Protein AF-A0A354IYI2-F1 (afdb_monomer_lite)

Structure (mmCIF, N/CA/C/O backbone):
data_AF-A0A354IYI2-F1
#
_entry.id   AF-A0A354IYI2-F1
#
loop_
_atom_site.group_PDB
_atom_site.id
_atom_site.type_symbol
_atom_site.label_atom_id
_atom_site.label_alt_id
_atom_site.label_comp_id
_atom_site.label_asym_id
_atom_site.label_entity_id
_atom_site.label_seq_id
_atom_site.pdbx_PDB_ins_code
_atom_site.Cartn_x
_atom_site.Cartn_y
_atom_site.Cartn_z
_atom_site.occupancy
_atom_site.B_iso_or_equiv
_atom_site.auth_seq_id
_atom_site.auth_comp_id
_atom_site.auth_asym_id
_atom_site.auth_atom_id
_atom_site.pdbx_PDB_model_num
ATOM 1 N N . LEU A 1 1 ? 10.887 -0.103 -4.147 1.00 87.25 1 LEU A N 1
ATOM 2 C CA . LEU A 1 1 ? 9.478 0.186 -3.807 1.00 87.25 1 LEU A CA 1
ATOM 3 C C . LEU A 1 1 ? 8.934 -0.964 -2.983 1.00 87.25 1 LEU A C 1
ATOM 5 O O . LEU A 1 1 ? 9.102 -2.111 -3.378 1.00 87.25 1 LEU A O 1
ATOM 9 N N . SER A 1 2 ? 8.297 -0.676 -1.860 1.00 92.38 2 SER A N 1
ATOM 10 C CA . SER A 1 2 ? 7.628 -1.663 -1.020 1.00 92.38 2 SER A CA 1
ATOM 11 C C . SER A 1 2 ? 6.171 -1.290 -0.776 1.00 92.38 2 SER A C 1
ATOM 13 O O . SER A 1 2 ? 5.802 -0.116 -0.770 1.00 92.38 2 SER A O 1
ATOM 15 N N . VAL A 1 3 ? 5.341 -2.313 -0.591 1.00 94.25 3 VAL A N 1
ATOM 16 C CA . VAL A 1 3 ? 3.920 -2.194 -0.263 1.00 94.25 3 VAL A CA 1
ATOM 17 C C . VAL A 1 3 ? 3.735 -2.604 1.187 1.00 94.25 3 VAL A C 1
ATOM 19 O O . VAL A 1 3 ? 4.104 -3.715 1.571 1.00 94.25 3 VAL A O 1
ATOM 22 N N . HIS A 1 4 ? 3.118 -1.738 1.978 1.00 96.00 4 HIS A N 1
ATOM 23 C CA . HIS A 1 4 ? 2.808 -1.989 3.379 1.00 96.00 4 HIS A CA 1
ATOM 24 C C . HIS A 1 4 ? 1.299 -1.939 3.615 1.00 96.00 4 HIS A C 1
ATOM 26 O O . HIS A 1 4 ? 0.573 -1.184 2.969 1.00 96.00 4 HIS A O 1
ATOM 32 N N . ARG A 1 5 ? 0.816 -2.752 4.558 1.00 96.75 5 ARG A N 1
ATOM 33 C CA . ARG A 1 5 ? -0.589 -2.738 4.982 1.00 96.75 5 ARG A CA 1
ATOM 34 C C . ARG A 1 5 ? -0.812 -1.586 5.959 1.00 96.75 5 ARG A C 1
ATOM 36 O O . ARG A 1 5 ? -0.186 -1.593 7.021 1.00 96.75 5 ARG A O 1
ATOM 43 N N . LEU A 1 6 ? -1.746 -0.687 5.655 1.00 97.06 6 LEU A N 1
ATOM 44 C CA . LEU A 1 6 ? -2.211 0.319 6.613 1.00 97.06 6 LEU A CA 1
ATOM 45 C C . LEU A 1 6 ? -2.994 -0.348 7.750 1.00 97.06 6 LEU A C 1
ATOM 47 O O . LEU A 1 6 ? -3.780 -1.272 7.530 1.00 97.06 6 LEU A O 1
ATOM 51 N N . THR A 1 7 ? -2.770 0.108 8.977 1.00 96.94 7 THR A N 1
ATOM 52 C CA . THR A 1 7 ? -3.442 -0.409 10.182 1.00 96.94 7 THR A CA 1
ATOM 53 C C . THR A 1 7 ? -4.462 0.563 10.750 1.00 96.94 7 THR A C 1
ATOM 55 O O . THR A 1 7 ? -5.090 0.265 11.763 1.00 96.94 7 THR A O 1
ATOM 58 N N . ARG A 1 8 ? -4.644 1.707 10.091 1.00 95.81 8 ARG A N 1
ATOM 59 C CA . ARG A 1 8 ? -5.564 2.757 10.501 1.00 95.81 8 ARG A CA 1
ATOM 60 C C . ARG A 1 8 ? -6.258 3.364 9.294 1.00 95.81 8 ARG A C 1
ATOM 62 O O . ARG A 1 8 ? -5.659 3.528 8.234 1.00 95.81 8 ARG A O 1
ATOM 69 N N . GLU A 1 9 ? -7.522 3.703 9.494 1.00 95.69 9 GLU A N 1
ATOM 70 C CA . GLU A 1 9 ? -8.342 4.397 8.512 1.00 95.69 9 GLU A CA 1
ATOM 71 C C . GLU A 1 9 ? -7.820 5.812 8.225 1.00 95.69 9 GLU A C 1
ATOM 73 O O . GLU A 1 9 ? -7.357 6.519 9.124 1.00 95.69 9 GLU A O 1
ATOM 78 N N . TRP A 1 10 ? -7.956 6.236 6.972 1.00 95.00 10 TRP A N 1
ATOM 79 C CA . TRP A 1 10 ? -7.576 7.551 6.469 1.00 95.00 10 TRP A CA 1
ATOM 80 C C . TRP A 1 10 ? -8.605 8.030 5.446 1.00 95.00 10 TRP A C 1
ATOM 82 O O . TRP A 1 10 ? -9.447 7.259 4.984 1.00 95.00 10 TRP A O 1
ATOM 92 N N . ASN A 1 11 ? -8.554 9.309 5.088 1.00 93.50 11 ASN A N 1
ATOM 93 C CA . ASN A 1 11 ? -9.408 9.858 4.040 1.00 93.50 11 ASN A CA 1
ATOM 94 C C . ASN A 1 11 ? -8.638 10.851 3.160 1.00 93.50 11 ASN A C 1
ATOM 96 O O . ASN A 1 11 ? -7.448 11.087 3.350 1.00 93.50 11 ASN A O 1
ATOM 100 N N . LYS A 1 12 ? -9.330 11.477 2.206 1.00 90.69 12 LYS A N 1
ATOM 101 C CA . LYS A 1 12 ? -8.737 12.448 1.272 1.00 90.69 12 LYS A CA 1
ATOM 102 C C . LYS A 1 12 ? -8.023 13.647 1.926 1.00 90.69 12 LYS A C 1
ATOM 104 O O . LYS A 1 12 ? -7.293 14.343 1.235 1.00 90.69 12 LYS A O 1
ATOM 109 N N . ASN A 1 13 ? -8.238 13.895 3.219 1.00 93.56 13 ASN A N 1
ATOM 110 C CA . ASN A 1 13 ? -7.585 14.961 3.980 1.00 93.56 13 ASN A CA 1
ATOM 111 C C . ASN A 1 13 ? -6.304 14.482 4.690 1.00 93.56 13 ASN A C 1
ATOM 113 O O . ASN A 1 13 ? -5.752 15.220 5.506 1.00 93.56 13 ASN A O 1
ATOM 117 N N . ALA A 1 14 ? -5.856 13.247 4.446 1.00 93.31 14 ALA A N 1
ATOM 118 C CA . ALA A 1 14 ? -4.621 12.731 5.013 1.00 93.31 14 ALA A CA 1
ATOM 119 C C . ALA A 1 14 ? -3.423 13.617 4.636 1.00 93.31 14 ALA A C 1
ATOM 121 O O . ALA A 1 14 ? -3.258 14.036 3.490 1.00 93.31 14 ALA A O 1
ATOM 122 N N . SER A 1 15 ? -2.565 13.872 5.614 1.00 93.06 15 SER A N 1
ATOM 123 C CA . SER A 1 15 ? -1.310 14.600 5.485 1.00 93.06 15 SER A CA 1
ATOM 124 C C . SER A 1 15 ? -0.173 13.789 6.103 1.00 93.06 15 SER A C 1
ATOM 126 O O . SER A 1 15 ? -0.382 12.723 6.690 1.00 93.06 15 SER A O 1
ATOM 128 N N . TRP A 1 16 ? 1.049 14.315 6.022 1.00 93.12 16 TRP A N 1
ATOM 129 C CA . TRP A 1 16 ? 2.209 13.701 6.669 1.00 93.12 16 TRP A CA 1
ATOM 130 C C . TRP A 1 16 ? 2.015 13.483 8.178 1.00 93.12 16 TRP A C 1
ATOM 132 O O . TRP A 1 16 ? 2.552 12.533 8.739 1.00 93.12 16 TRP A O 1
ATOM 142 N N . THR A 1 17 ? 1.237 14.335 8.845 1.00 96.06 17 THR A N 1
ATOM 143 C CA . THR A 1 17 ? 1.068 14.311 10.304 1.00 96.06 17 THR A CA 1
ATOM 144 C C . THR A 1 17 ? -0.314 13.856 10.763 1.00 96.06 17 THR A C 1
ATOM 146 O O . THR A 1 17 ? -0.445 13.485 11.925 1.00 96.06 17 THR A O 1
ATOM 149 N N . SER A 1 18 ? -1.332 13.834 9.895 1.00 95.94 18 SER A N 1
ATOM 150 C CA . SER A 1 18 ? -2.708 13.485 10.279 1.00 95.94 18 SER A CA 1
ATOM 151 C C . SER A 1 18 ? -3.389 12.545 9.271 1.00 95.94 18 SER A C 1
ATOM 153 O O . SER A 1 18 ? -3.293 12.785 8.071 1.00 95.94 18 SER A O 1
ATOM 155 N N . PRO A 1 19 ? -4.136 11.515 9.715 1.00 95.56 19 PRO A N 1
ATOM 156 C CA . PRO A 1 19 ? -4.879 10.602 8.836 1.00 95.56 19 PRO A CA 1
ATOM 157 C C . PRO A 1 19 ? -6.088 11.207 8.140 1.00 95.56 19 PRO A C 1
ATOM 159 O O . PRO A 1 19 ? -6.535 10.696 7.112 1.00 95.56 19 PRO A O 1
ATOM 162 N N . ARG A 1 20 ? -6.681 12.238 8.739 1.00 95.31 20 ARG A N 1
ATOM 163 C CA . ARG A 1 20 ? -7.982 12.772 8.316 1.00 95.31 20 ARG A CA 1
ATOM 164 C C . ARG A 1 20 ? -8.066 14.294 8.401 1.00 95.31 20 ARG A C 1
ATOM 166 O O . ARG A 1 20 ? -9.155 14.848 8.255 1.00 95.31 20 ARG A O 1
ATOM 173 N N . GLY A 1 21 ? -6.938 14.960 8.655 1.00 92.12 21 GLY A N 1
ATOM 174 C CA . GLY A 1 21 ? -6.892 16.388 8.971 1.00 92.12 21 GLY A CA 1
ATOM 175 C C . GLY A 1 21 ? -7.483 16.722 10.346 1.00 92.12 21 GLY A C 1
ATOM 176 O O . GLY A 1 21 ? -7.811 17.876 10.601 1.00 92.12 21 GLY A O 1
ATOM 177 N N . ASP A 1 22 ? -7.653 15.719 11.213 1.00 87.94 22 ASP A N 1
ATOM 178 C CA . ASP A 1 22 ? -8.141 15.868 12.583 1.00 87.94 22 ASP A CA 1
ATOM 179 C C . ASP A 1 22 ? -6.977 15.998 13.586 1.00 87.94 22 ASP A C 1
ATOM 181 O O . ASP A 1 22 ? -5.799 15.849 13.241 1.00 87.94 22 ASP A O 1
ATOM 185 N N . ALA A 1 23 ? -7.318 16.294 14.845 1.00 89.25 23 ALA A N 1
ATOM 186 C CA . ALA A 1 23 ? -6.359 16.499 15.931 1.00 89.25 23 ALA A CA 1
ATOM 187 C C . ALA A 1 23 ? -5.671 15.208 16.416 1.00 89.25 23 ALA A C 1
ATOM 189 O O . ALA A 1 23 ? -4.847 15.273 17.325 1.00 89.25 23 ALA A O 1
ATOM 190 N N . THR A 1 24 ? -6.006 14.034 15.866 1.00 94.50 24 THR A N 1
ATOM 191 C CA . THR A 1 24 ? -5.390 12.763 16.263 1.00 94.50 24 THR A CA 1
ATOM 192 C C . THR A 1 24 ? -4.338 12.355 15.231 1.00 94.50 24 THR A C 1
ATOM 194 O O . THR A 1 24 ? -4.680 11.689 14.249 1.00 94.50 24 THR A O 1
ATOM 197 N N . PRO A 1 25 ? -3.054 12.693 15.444 1.00 95.06 25 PRO A N 1
ATOM 198 C CA . PRO A 1 25 ? -2.011 12.410 14.470 1.00 95.06 25 PRO A CA 1
ATOM 199 C C . PRO A 1 25 ? -1.799 10.905 14.276 1.00 95.06 25 PRO A C 1
ATOM 201 O O . PRO A 1 25 ? -2.297 10.065 15.038 1.00 95.06 25 PRO A O 1
ATOM 204 N N . TRP A 1 26 ? -1.034 10.566 13.244 1.00 95.94 26 TRP A N 1
ATOM 205 C CA . TRP A 1 26 ? -0.403 9.252 13.135 1.00 95.94 26 TRP A CA 1
ATOM 206 C C . TRP A 1 26 ? 0.463 8.960 14.369 1.00 95.94 26 TRP A C 1
ATOM 208 O O . TRP A 1 26 ? 0.997 9.885 14.981 1.00 95.94 26 TRP A O 1
ATOM 218 N N . THR A 1 27 ? 0.654 7.688 14.722 1.00 95.94 27 THR A N 1
ATOM 219 C CA . THR A 1 27 ? 1.637 7.294 15.743 1.00 95.94 27 THR A CA 1
ATOM 220 C C . THR A 1 27 ? 3.054 7.645 15.291 1.00 95.94 27 THR A C 1
ATOM 222 O O . THR A 1 27 ? 3.877 8.059 16.102 1.00 95.94 27 THR A O 1
ATOM 225 N N . THR A 1 28 ? 3.342 7.514 13.995 1.00 93.25 28 THR A N 1
ATOM 226 C CA . THR A 1 28 ? 4.584 7.986 13.368 1.00 93.25 28 THR A CA 1
ATOM 227 C C . THR A 1 28 ? 4.248 8.804 12.120 1.00 93.25 28 THR A C 1
ATOM 229 O O . THR A 1 28 ? 3.402 8.373 11.332 1.00 93.25 28 THR A O 1
ATOM 232 N N . PRO A 1 29 ? 4.873 9.981 11.907 1.00 93.50 29 PRO A N 1
ATOM 233 C CA . PRO A 1 29 ? 4.633 10.765 10.702 1.00 93.50 29 PRO A CA 1
ATOM 234 C C . PRO A 1 29 ? 4.823 9.931 9.428 1.00 93.50 29 PRO A C 1
ATOM 236 O O . PRO A 1 29 ? 5.781 9.168 9.312 1.00 93.50 29 PRO A O 1
ATOM 239 N N . GLY A 1 30 ? 3.895 10.074 8.486 1.00 90.50 30 GLY A N 1
ATOM 240 C CA . GLY A 1 30 ? 3.832 9.284 7.257 1.00 90.50 30 GLY A CA 1
ATOM 241 C C . GLY A 1 30 ? 2.847 8.113 7.284 1.00 90.50 30 GLY A C 1
ATOM 242 O O . GLY A 1 30 ? 2.540 7.586 6.215 1.00 90.50 30 GLY A O 1
ATOM 243 N N . GLY A 1 31 ? 2.301 7.741 8.447 1.00 94.50 31 GLY A N 1
ATOM 244 C CA . GLY A 1 31 ? 1.181 6.802 8.547 1.00 94.50 31 GLY A CA 1
ATOM 245 C C . GLY A 1 31 ? 1.365 5.681 9.567 1.00 94.50 31 GLY A C 1
ATOM 246 O O . GLY A 1 31 ? 2.480 5.350 9.958 1.00 94.50 31 GLY A O 1
ATOM 247 N N . ASP A 1 32 ? 0.251 5.040 9.927 1.00 96.81 32 ASP A N 1
ATOM 248 C CA . ASP A 1 32 ? 0.234 3.836 10.765 1.00 96.81 32 ASP A CA 1
ATOM 249 C C . ASP A 1 32 ? 0.123 2.585 9.874 1.00 96.81 32 ASP A C 1
ATOM 251 O O . ASP A 1 32 ? -0.908 2.341 9.232 1.00 96.81 32 ASP A O 1
ATOM 255 N N . TYR A 1 33 ? 1.195 1.793 9.807 1.00 96.94 33 TYR A N 1
ATOM 256 C CA . TYR A 1 33 ? 1.294 0.622 8.933 1.00 96.94 33 TYR A CA 1
ATOM 257 C C . TYR A 1 33 ? 2.169 -0.490 9.530 1.00 96.94 33 TYR A C 1
ATOM 259 O O 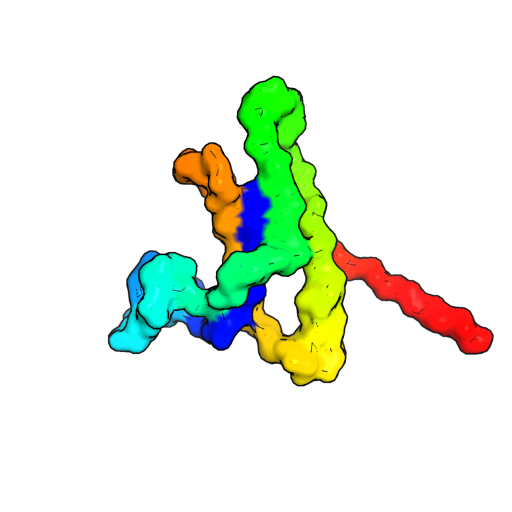. TYR A 1 33 ? 2.896 -0.301 10.500 1.00 96.94 33 TYR A O 1
ATOM 267 N N . VAL A 1 34 ? 2.102 -1.686 8.937 1.00 96.81 34 VAL A N 1
ATOM 268 C CA . VAL A 1 34 ? 2.998 -2.802 9.290 1.00 96.81 34 VAL A CA 1
ATOM 269 C C . VAL A 1 34 ? 4.363 -2.608 8.628 1.00 96.81 34 VAL A C 1
ATOM 271 O O . VAL A 1 34 ? 4.458 -2.637 7.400 1.00 96.81 34 VAL A O 1
ATOM 274 N N . GLU A 1 35 ? 5.421 -2.463 9.429 1.00 94.69 35 GLU A N 1
ATOM 275 C CA . GLU A 1 35 ? 6.789 -2.242 8.926 1.00 94.69 35 GLU A CA 1
ATOM 276 C C . GLU A 1 35 ? 7.295 -3.368 8.017 1.00 94.69 35 GLU A C 1
ATOM 278 O O . GLU A 1 35 ? 7.975 -3.101 7.030 1.00 94.69 35 GLU A O 1
ATOM 283 N N . THR A 1 36 ? 6.921 -4.624 8.272 1.00 95.50 36 THR A N 1
ATOM 284 C CA . THR A 1 36 ? 7.215 -5.716 7.336 1.00 95.50 36 THR A CA 1
ATOM 285 C C . THR A 1 36 ? 6.415 -5.526 6.040 1.00 95.50 36 THR A C 1
ATOM 287 O O . THR A 1 36 ? 5.179 -5.542 6.084 1.00 95.50 36 THR A O 1
ATOM 290 N N . PRO A 1 37 ? 7.076 -5.366 4.879 1.00 95.69 37 PRO A N 1
ATOM 291 C CA . PRO A 1 37 ? 6.378 -5.177 3.619 1.00 95.69 37 PRO A CA 1
ATOM 292 C C . PRO A 1 37 ? 5.637 -6.452 3.216 1.00 95.69 37 PRO A C 1
ATOM 294 O O . PRO A 1 37 ? 6.128 -7.565 3.394 1.00 95.69 37 PRO A O 1
ATOM 297 N N . ALA A 1 38 ? 4.458 -6.287 2.625 1.00 96.12 38 ALA A N 1
ATOM 298 C CA . ALA A 1 38 ? 3.717 -7.389 2.022 1.00 96.12 38 ALA A CA 1
ATOM 299 C C . ALA A 1 38 ? 4.291 -7.804 0.663 1.00 96.12 38 ALA A C 1
ATOM 301 O O . ALA A 1 38 ? 4.165 -8.957 0.269 1.00 96.12 38 ALA A O 1
ATOM 302 N N . ALA A 1 39 ? 4.905 -6.857 -0.046 1.00 95.50 39 ALA A N 1
ATOM 303 C CA . ALA A 1 39 ? 5.613 -7.080 -1.296 1.00 95.50 39 ALA A CA 1
ATOM 304 C C . ALA A 1 39 ? 6.662 -5.984 -1.487 1.00 95.50 39 ALA A C 1
ATOM 306 O O . ALA A 1 39 ? 6.501 -4.864 -0.992 1.00 95.50 39 ALA A O 1
ATOM 307 N N . SER A 1 40 ? 7.711 -6.275 -2.244 1.00 92.94 40 SER A N 1
ATOM 308 C CA . SER A 1 40 ? 8.687 -5.275 -2.658 1.00 92.94 40 SER A CA 1
ATOM 309 C C . SER A 1 40 ? 9.245 -5.591 -4.039 1.00 92.94 40 SER A C 1
ATOM 311 O O . SER A 1 40 ? 9.209 -6.726 -4.510 1.00 92.94 40 SER A O 1
ATOM 313 N N . VAL A 1 41 ? 9.733 -4.550 -4.700 1.00 88.69 41 VAL A N 1
ATOM 314 C CA . VAL A 1 41 ? 10.444 -4.623 -5.971 1.00 88.69 41 VAL A CA 1
ATOM 315 C C . VAL A 1 41 ? 11.575 -3.605 -5.955 1.00 88.69 41 VAL A C 1
ATOM 317 O O . VAL A 1 41 ? 11.438 -2.505 -5.402 1.00 88.69 41 VAL A O 1
ATOM 320 N N . VAL A 1 42 ? 12.706 -3.966 -6.548 1.00 84.50 42 VAL A N 1
ATOM 321 C CA . VAL A 1 42 ? 13.812 -3.033 -6.763 1.00 84.50 42 VAL A CA 1
ATOM 322 C C . VAL A 1 42 ? 13.512 -2.236 -8.027 1.00 84.50 42 VAL A C 1
ATOM 324 O O . VAL A 1 42 ? 13.233 -2.810 -9.074 1.00 84.50 42 VAL A O 1
ATOM 327 N N . ILE A 1 43 ? 13.534 -0.912 -7.901 1.00 79.88 43 ILE A N 1
ATOM 328 C CA . ILE A 1 43 ? 13.470 0.005 -9.039 1.00 79.88 43 ILE A CA 1
ATOM 329 C C . ILE A 1 43 ? 14.917 0.387 -9.326 1.00 79.88 43 ILE A C 1
ATOM 331 O O . ILE A 1 43 ? 15.536 1.033 -8.482 1.00 79.88 43 ILE A O 1
ATOM 335 N N . ASP A 1 44 ? 15.449 -0.054 -10.464 1.00 75.75 44 ASP A N 1
ATOM 336 C CA . ASP A 1 44 ? 16.824 0.222 -10.881 1.00 75.75 44 ASP A CA 1
ATOM 337 C C . ASP A 1 44 ? 16.855 1.385 -11.892 1.00 75.75 44 ASP A C 1
ATOM 339 O O . ASP A 1 44 ? 16.399 1.198 -13.027 1.00 75.75 44 ASP A O 1
ATOM 343 N N . PRO A 1 45 ? 17.396 2.563 -11.514 1.00 70.06 45 PRO A N 1
ATOM 344 C CA . PRO A 1 45 ? 17.568 3.713 -12.405 1.00 70.06 45 PRO A CA 1
ATOM 345 C C . PRO A 1 45 ? 18.461 3.461 -13.618 1.00 70.06 45 PRO A C 1
ATOM 347 O O . PRO A 1 45 ? 18.336 4.173 -14.610 1.00 70.06 45 PRO A O 1
ATOM 350 N N . GLY A 1 46 ? 19.357 2.473 -13.553 1.00 68.31 46 GLY A N 1
ATOM 351 C CA . GLY A 1 46 ? 20.235 2.092 -14.660 1.00 68.31 46 GLY A CA 1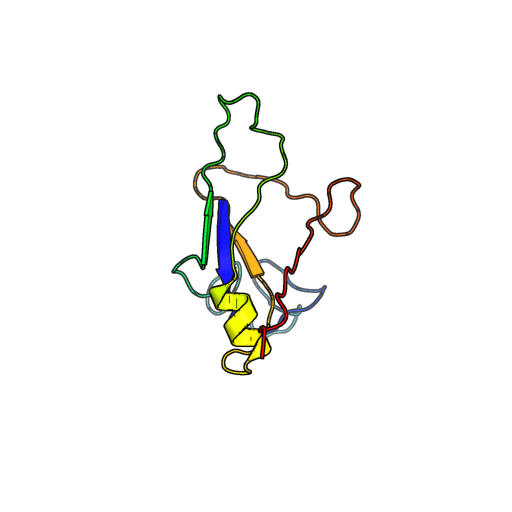
ATOM 352 C C . GLY A 1 46 ? 19.576 1.153 -15.671 1.00 68.31 46 GLY A C 1
ATOM 353 O O . GLY A 1 46 ? 20.127 0.923 -16.746 1.00 68.31 46 GLY A O 1
ATOM 354 N N . SER A 1 47 ? 18.394 0.618 -15.355 1.00 67.88 47 SER A N 1
ATOM 355 C CA . SER A 1 47 ? 17.662 -0.279 -16.244 1.00 67.88 47 SER A CA 1
ATOM 356 C C . SER A 1 47 ? 16.737 0.504 -17.182 1.00 67.88 47 SER A C 1
ATOM 358 O O . SER A 1 47 ? 16.056 1.444 -16.772 1.00 67.88 47 SER A O 1
ATOM 360 N N . GLY A 1 48 ? 16.616 0.074 -18.444 1.00 58.03 48 GLY A N 1
ATOM 361 C CA . GLY A 1 48 ? 15.637 0.643 -19.387 1.00 58.03 48 GLY A CA 1
ATOM 362 C C . GLY A 1 48 ? 14.171 0.508 -18.932 1.00 58.03 48 GLY A C 1
ATOM 363 O O . GLY A 1 48 ? 13.291 1.153 -19.493 1.00 58.03 48 GLY A O 1
ATOM 364 N N . ALA A 1 49 ? 13.911 -0.298 -17.896 1.00 60.22 49 ALA A N 1
ATOM 365 C CA . ALA A 1 49 ? 12.607 -0.497 -17.268 1.00 60.22 49 ALA A CA 1
ATOM 366 C C . ALA A 1 49 ? 12.303 0.493 -16.122 1.00 60.22 49 ALA A C 1
ATOM 368 O O . ALA A 1 49 ? 11.226 0.413 -15.532 1.00 60.22 49 ALA A O 1
ATOM 369 N N . TYR A 1 50 ? 13.207 1.434 -15.811 1.00 65.31 50 TYR A N 1
ATOM 370 C CA . TYR A 1 50 ? 13.066 2.383 -14.698 1.00 65.31 50 TYR A CA 1
ATOM 371 C C . TYR A 1 50 ? 11.709 3.113 -14.682 1.00 65.31 50 TYR A C 1
ATOM 373 O O . TYR A 1 50 ? 11.043 3.135 -13.646 1.00 65.31 50 TYR A O 1
ATOM 381 N N . ASN A 1 51 ? 11.255 3.605 -15.843 1.00 69.38 51 ASN A N 1
ATOM 382 C CA . ASN A 1 51 ? 9.981 4.319 -16.033 1.00 69.38 51 ASN A CA 1
ATOM 383 C C . ASN A 1 51 ? 8.827 3.401 -16.496 1.00 69.38 51 ASN A C 1
ATOM 385 O O . ASN A 1 51 ? 8.003 3.796 -17.322 1.00 69.38 51 ASN A O 1
ATOM 389 N N . GLY A 1 52 ? 8.794 2.157 -16.016 1.00 76.31 52 GLY A N 1
ATOM 390 C CA . GLY A 1 52 ? 7.789 1.157 -16.384 1.00 76.31 52 GLY A CA 1
ATOM 391 C C . GLY A 1 52 ? 6.686 0.931 -15.345 1.00 76.31 52 GLY A C 1
ATOM 392 O O . GLY A 1 52 ? 6.675 1.503 -14.253 1.00 76.31 52 GLY A O 1
ATOM 393 N N . THR A 1 53 ? 5.756 0.038 -15.685 1.00 81.69 53 THR A N 1
ATOM 394 C CA . THR A 1 53 ? 4.763 -0.506 -14.749 1.00 81.69 53 THR A CA 1
ATOM 395 C C . THR A 1 53 ? 5.383 -1.632 -13.927 1.00 81.69 53 THR A C 1
ATOM 397 O O . THR A 1 53 ? 5.989 -2.550 -14.477 1.00 81.69 53 THR A O 1
ATOM 400 N N . TYR A 1 54 ? 5.175 -1.604 -12.611 1.00 85.19 54 TYR A N 1
ATOM 401 C CA . TYR A 1 54 ? 5.631 -2.651 -11.698 1.00 85.19 54 TYR A CA 1
ATOM 402 C C . TYR A 1 54 ? 4.442 -3.453 -11.167 1.00 85.19 54 TYR A C 1
ATOM 404 O O . TYR A 1 54 ? 3.464 -2.881 -10.688 1.00 85.19 54 TYR A O 1
ATOM 412 N N . THR A 1 55 ? 4.538 -4.783 -11.203 1.00 89.06 55 THR A N 1
ATOM 413 C CA . THR A 1 55 ? 3.529 -5.681 -10.625 1.00 89.06 55 THR A CA 1
ATOM 414 C C . THR A 1 55 ? 4.017 -6.232 -9.293 1.00 89.06 55 THR A C 1
ATOM 416 O O . THR A 1 55 ? 5.065 -6.868 -9.216 1.00 89.06 55 THR A O 1
ATOM 419 N N . LEU A 1 56 ? 3.231 -6.017 -8.239 1.00 91.50 56 LEU A N 1
ATOM 420 C CA . LEU A 1 56 ? 3.516 -6.481 -6.883 1.00 91.50 56 LEU A CA 1
ATOM 421 C C . LEU A 1 56 ? 2.425 -7.457 -6.440 1.00 91.50 56 LEU A C 1
ATOM 423 O O . LEU A 1 56 ? 1.233 -7.159 -6.510 1.00 91.50 56 LEU A O 1
ATOM 427 N N . ARG A 1 57 ? 2.835 -8.641 -5.987 1.00 94.25 57 ARG A N 1
ATOM 428 C CA . ARG A 1 57 ? 1.932 -9.705 -5.537 1.00 94.25 57 ARG A CA 1
ATOM 429 C C . ARG A 1 57 ? 1.606 -9.524 -4.058 1.00 94.25 57 ARG A C 1
ATOM 431 O O . ARG A 1 57 ? 2.480 -9.669 -3.217 1.00 94.25 57 ARG A O 1
ATOM 438 N N . ILE A 1 58 ? 0.347 -9.217 -3.752 1.00 94.06 58 ILE A N 1
ATOM 439 C CA . ILE A 1 58 ? -0.151 -8.977 -2.384 1.00 94.06 58 ILE A CA 1
ATOM 440 C C . ILE A 1 58 ? -1.251 -9.969 -1.980 1.00 94.06 58 ILE A C 1
ATOM 442 O O . ILE A 1 58 ? -2.113 -9.655 -1.159 1.00 94.06 58 ILE A O 1
ATOM 446 N N . ASP A 1 59 ? -1.257 -11.162 -2.577 1.00 92.81 59 ASP A N 1
ATOM 447 C CA . ASP A 1 59 ? -2.344 -12.137 -2.438 1.00 92.81 59 ASP A CA 1
ATOM 448 C C . ASP A 1 59 ? -2.648 -12.506 -0.981 1.00 92.81 59 ASP A C 1
ATOM 450 O O . ASP A 1 59 ? -3.816 -12.516 -0.605 1.00 92.81 59 ASP A O 1
ATOM 454 N N . THR A 1 60 ? -1.641 -12.671 -0.120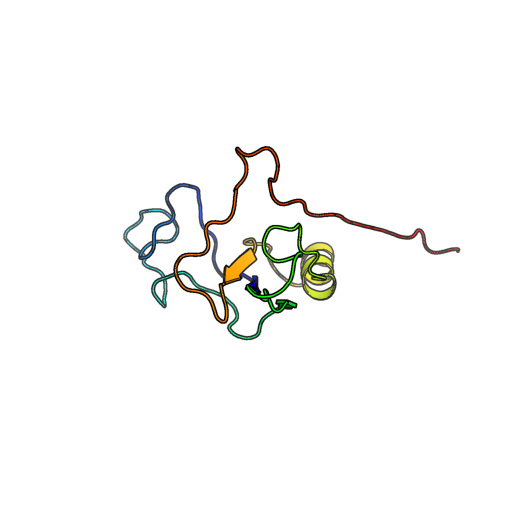 1.00 92.12 60 THR A N 1
ATOM 455 C CA . THR A 1 60 ? -1.853 -12.915 1.320 1.00 92.12 60 THR A CA 1
ATOM 456 C C . THR A 1 60 ? -2.630 -11.791 2.019 1.00 92.12 60 THR A C 1
ATOM 458 O O . THR A 1 60 ? -3.435 -12.059 2.913 1.00 92.12 60 THR A O 1
ATOM 461 N N . LEU A 1 61 ? -2.417 -10.523 1.637 1.00 94.25 61 LEU A N 1
ATOM 462 C CA . LEU A 1 61 ? -3.190 -9.404 2.189 1.00 94.25 61 LEU A CA 1
ATOM 463 C C . LEU A 1 61 ? -4.630 -9.437 1.691 1.00 94.25 61 LEU A C 1
ATOM 465 O O . LEU A 1 61 ? -5.550 -9.374 2.504 1.00 94.25 61 LEU A O 1
ATOM 469 N N . VAL A 1 62 ? -4.805 -9.581 0.377 1.00 93.56 62 VAL A N 1
ATOM 470 C CA . VAL A 1 62 ? -6.123 -9.603 -0.269 1.00 93.56 62 VAL A CA 1
ATOM 471 C C . VAL A 1 62 ? -6.958 -10.770 0.247 1.00 93.56 62 VAL A C 1
ATOM 473 O O . VAL A 1 62 ? -8.132 -10.594 0.562 1.00 93.56 62 VAL A O 1
ATOM 476 N N . GLN A 1 63 ? -6.350 -11.943 0.423 1.00 92.69 63 GLN A N 1
ATOM 477 C CA . GLN A 1 63 ? -7.016 -13.108 0.992 1.00 92.69 63 GLN A CA 1
ATOM 478 C C . GLN A 1 63 ? -7.453 -12.863 2.440 1.00 92.69 63 GLN A C 1
ATOM 480 O O . GLN A 1 63 ? -8.536 -13.301 2.821 1.00 92.69 63 GLN A O 1
ATOM 485 N N . GLY A 1 64 ? -6.648 -12.143 3.229 1.00 94.56 64 GLY A N 1
ATOM 486 C CA . GLY A 1 64 ? -7.006 -11.744 4.590 1.00 94.56 64 GLY A CA 1
ATOM 487 C C . GLY A 1 64 ? -8.166 -10.746 4.649 1.00 94.56 64 GLY A C 1
ATOM 488 O O . GLY A 1 64 ? -8.955 -10.802 5.589 1.00 94.56 64 GLY A O 1
ATOM 489 N N . TRP A 1 65 ? -8.297 -9.864 3.653 1.00 94.75 65 TRP A N 1
ATOM 490 C CA . TRP A 1 65 ? -9.471 -8.996 3.508 1.00 94.75 65 TRP A CA 1
ATOM 491 C C . TRP A 1 65 ? -10.706 -9.805 3.113 1.00 94.75 65 TRP A C 1
ATOM 493 O O . TRP A 1 65 ? -11.750 -9.682 3.743 1.00 94.75 65 TRP A O 1
ATOM 503 N N . ALA A 1 66 ? -10.573 -10.688 2.119 1.00 93.12 66 ALA A N 1
ATOM 504 C CA . ALA A 1 66 ? -11.668 -11.521 1.628 1.00 93.12 66 ALA A CA 1
ATOM 505 C C . ALA A 1 66 ? -12.219 -12.485 2.694 1.00 93.12 66 ALA A C 1
ATOM 507 O O . ALA A 1 66 ? -13.407 -12.790 2.689 1.00 93.12 66 ALA A O 1
ATOM 508 N N . SER A 1 67 ? -11.371 -12.961 3.612 1.00 95.00 67 SER A N 1
ATOM 509 C CA . SER A 1 67 ? -11.776 -13.837 4.718 1.00 95.00 67 SER A CA 1
ATOM 510 C C . SER A 1 67 ? -12.183 -13.096 5.995 1.00 95.00 67 SER A C 1
ATOM 512 O O . SER A 1 67 ? -12.426 -13.747 7.008 1.00 95.00 67 SER A O 1
ATOM 514 N N . ASN A 1 68 ? -12.230 -11.758 5.986 1.00 94.88 68 ASN A N 1
ATOM 515 C CA . ASN A 1 68 ? -12.461 -10.911 7.167 1.00 94.88 68 ASN A CA 1
ATOM 516 C C . ASN A 1 68 ? -11.448 -11.102 8.314 1.00 94.88 68 ASN A C 1
ATOM 518 O O . ASN A 1 68 ? -11.678 -10.643 9.430 1.00 94.88 68 ASN A O 1
ATOM 522 N N . ALA A 1 69 ? -10.297 -11.729 8.062 1.00 96.31 69 ALA A N 1
ATOM 523 C CA . ALA A 1 69 ? -9.229 -11.847 9.055 1.00 96.31 69 ALA A CA 1
ATOM 524 C C . ALA A 1 69 ? -8.505 -10.510 9.300 1.00 96.31 69 ALA A C 1
ATOM 526 O O . ALA A 1 69 ? -7.754 -10.368 10.267 1.00 96.31 69 ALA A O 1
ATOM 527 N N . ARG A 1 70 ? -8.650 -9.544 8.382 1.00 94.62 70 ARG A N 1
ATOM 528 C CA . ARG A 1 70 ? -8.002 -8.227 8.423 1.00 94.62 70 ARG A CA 1
ATOM 529 C C . ARG A 1 70 ? -8.936 -7.173 7.831 1.00 94.62 70 ARG A C 1
ATOM 531 O O . ARG A 1 70 ? -9.381 -7.338 6.699 1.00 94.62 70 ARG A O 1
ATOM 538 N N . THR A 1 71 ? -9.145 -6.059 8.530 1.00 96.69 71 THR A N 1
ATOM 539 C CA . THR A 1 71 ? -9.804 -4.883 7.940 1.00 96.69 71 THR A CA 1
ATOM 540 C C . THR A 1 71 ? -8.934 -4.293 6.829 1.00 96.69 71 THR A C 1
ATOM 542 O O . THR A 1 71 ? -7.708 -4.216 6.959 1.00 96.69 71 THR A O 1
ATOM 545 N N . ASN A 1 72 ? -9.559 -3.885 5.725 1.00 96.12 72 ASN A N 1
ATOM 546 C CA . ASN A 1 72 ? -8.875 -3.210 4.629 1.00 96.12 72 ASN A CA 1
ATOM 547 C C . ASN A 1 72 ? -8.900 -1.688 4.839 1.00 96.12 72 ASN A C 1
ATOM 549 O O . ASN A 1 72 ? -9.910 -1.048 4.570 1.00 96.12 72 ASN A O 1
ATOM 553 N N . TYR A 1 73 ? -7.778 -1.118 5.283 1.00 96.00 73 TYR A N 1
ATOM 554 C CA . TYR A 1 73 ? -7.571 0.337 5.336 1.00 96.00 73 TYR A CA 1
ATOM 555 C C . TYR A 1 73 ? -6.763 0.870 4.141 1.00 96.00 73 TYR A C 1
ATOM 55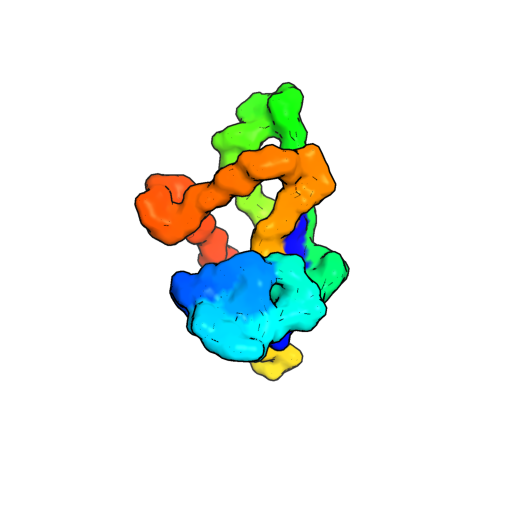7 O O . TYR A 1 73 ? -6.371 2.034 4.113 1.00 96.00 73 TYR A O 1
ATOM 565 N N . GLY A 1 74 ? -6.491 0.024 3.147 1.00 93.31 74 GLY A N 1
ATOM 566 C CA . GLY A 1 74 ? -5.654 0.338 1.998 1.00 93.31 74 GLY A CA 1
ATOM 567 C C . GLY A 1 74 ? -4.184 -0.045 2.175 1.00 93.31 74 GLY A C 1
ATOM 568 O O . GLY A 1 74 ? -3.788 -0.793 3.077 1.00 93.31 74 GLY A O 1
ATOM 569 N N . LEU A 1 75 ? -3.371 0.457 1.248 1.00 93.00 75 LEU A N 1
ATOM 570 C CA . LEU A 1 75 ? -1.954 0.141 1.110 1.00 93.00 75 LEU A CA 1
ATOM 571 C C . LEU A 1 75 ? -1.129 1.426 1.129 1.00 93.00 75 LEU A C 1
ATOM 573 O O . LEU A 1 75 ? -1.539 2.437 0.565 1.00 93.00 75 LEU A O 1
ATOM 577 N N . LEU A 1 76 ? 0.060 1.347 1.719 1.00 91.94 76 LEU A N 1
ATOM 578 C CA . LEU A 1 76 ? 1.090 2.375 1.639 1.00 91.94 76 LEU A CA 1
ATOM 579 C C . LEU A 1 76 ? 2.174 1.929 0.654 1.00 91.94 76 LEU A C 1
ATOM 581 O O . LEU A 1 76 ? 2.709 0.825 0.773 1.00 91.94 76 LEU A O 1
ATOM 585 N N . LEU A 1 77 ? 2.519 2.803 -0.290 1.00 89.69 77 LEU A N 1
ATOM 586 C CA . LEU A 1 77 ? 3.653 2.629 -1.194 1.00 89.69 77 LEU A CA 1
ATOM 587 C C . LEU A 1 77 ? 4.852 3.411 -0.652 1.00 89.69 77 LEU A C 1
ATOM 589 O O . LEU A 1 77 ? 4.798 4.634 -0.550 1.00 89.69 77 LEU A O 1
ATOM 593 N N . LYS A 1 78 ? 5.935 2.710 -0.308 1.00 88.81 78 LYS A N 1
ATOM 594 C CA . LYS A 1 78 ? 7.144 3.302 0.278 1.00 88.81 78 LYS A CA 1
ATOM 595 C C . LYS A 1 78 ? 8.344 3.123 -0.666 1.00 88.81 78 LYS A C 1
ATOM 597 O O . LYS A 1 78 ? 8.692 1.992 -1.024 1.00 88.81 78 LYS A O 1
ATOM 602 N N . PRO A 1 79 ? 8.994 4.206 -1.125 1.00 84.25 79 PRO A N 1
ATOM 603 C CA . PRO A 1 79 ? 10.270 4.111 -1.829 1.00 84.25 79 PRO A CA 1
ATOM 604 C C . PRO A 1 79 ? 11.337 3.493 -0.915 1.00 84.25 79 PRO A C 1
ATOM 606 O O . PRO A 1 79 ? 11.400 3.809 0.267 1.00 84.25 79 PRO A O 1
ATOM 609 N N . THR A 1 80 ? 12.169 2.598 -1.451 1.00 77.25 80 THR A N 1
ATOM 610 C CA . THR A 1 80 ? 13.174 1.860 -0.656 1.00 77.25 80 THR A CA 1
ATOM 611 C C . THR A 1 80 ? 14.596 2.389 -0.832 1.00 77.25 80 THR A C 1
ATOM 613 O O . THR A 1 80 ? 15.399 2.259 0.080 1.00 77.25 80 THR A O 1
ATOM 616 N N . ALA A 1 81 ? 14.917 2.962 -1.996 1.00 71.81 81 ALA A N 1
ATOM 617 C CA . ALA A 1 81 ? 16.271 3.409 -2.349 1.00 71.81 81 ALA A CA 1
ATOM 618 C C . ALA A 1 81 ? 16.281 4.713 -3.164 1.00 71.81 81 ALA A C 1
ATOM 620 O O . ALA A 1 81 ? 17.297 5.088 -3.737 1.00 71.81 81 ALA A O 1
ATOM 6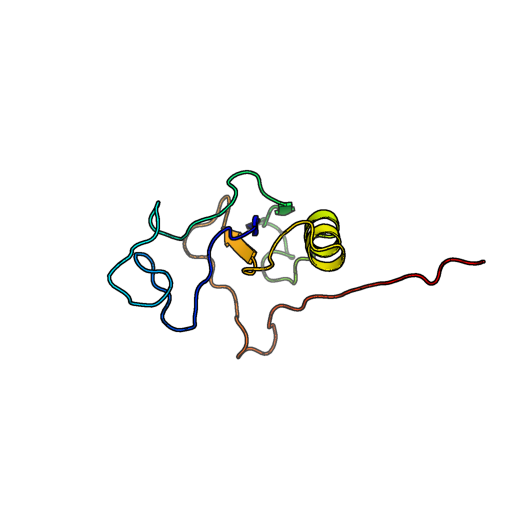21 N N . LEU A 1 82 ? 15.132 5.379 -3.264 1.00 68.56 82 LEU A N 1
ATOM 622 C CA . LEU A 1 82 ? 14.951 6.551 -4.107 1.00 68.56 82 LEU A CA 1
ATOM 623 C C . LEU A 1 82 ? 14.317 7.666 -3.281 1.00 68.56 82 LEU A C 1
ATOM 625 O O . LEU A 1 82 ? 13.341 7.431 -2.567 1.00 68.56 82 LEU A O 1
ATOM 629 N N . SER A 1 83 ? 14.860 8.871 -3.414 1.00 69.06 83 SER A N 1
ATOM 630 C CA . SER A 1 83 ? 14.290 10.093 -2.849 1.00 69.06 83 SER A CA 1
ATOM 631 C C . SER A 1 83 ? 13.329 10.716 -3.861 1.00 69.06 83 SER A C 1
ATOM 633 O O . SER A 1 83 ? 13.646 10.771 -5.045 1.00 69.06 83 SER A O 1
ATOM 635 N N . ASN A 1 84 ? 12.175 11.210 -3.400 1.00 66.75 84 ASN A N 1
ATOM 636 C CA . ASN A 1 84 ? 11.194 11.934 -4.223 1.00 66.75 84 ASN A CA 1
ATOM 637 C C . ASN A 1 84 ? 10.696 11.163 -5.461 1.00 66.75 84 ASN A C 1
ATOM 639 O O . ASN A 1 84 ? 10.708 11.703 -6.561 1.00 66.75 84 ASN A O 1
ATOM 643 N N . VAL A 1 85 ? 10.242 9.915 -5.300 1.00 70.69 85 VAL A N 1
ATOM 644 C CA . VAL A 1 85 ? 9.588 9.172 -6.395 1.00 70.69 85 VAL A CA 1
ATOM 645 C C . VAL A 1 85 ? 8.116 9.582 -6.480 1.00 70.69 85 VAL A C 1
ATOM 647 O O . VAL A 1 85 ? 7.349 9.199 -5.591 1.00 70.69 85 VAL A O 1
ATOM 650 N N . PRO A 1 86 ? 7.686 10.340 -7.507 1.00 70.19 86 PRO A N 1
ATOM 651 C CA . PRO A 1 86 ? 6.273 10.607 -7.707 1.00 70.19 86 PRO A CA 1
ATOM 652 C C . PRO A 1 86 ? 5.591 9.343 -8.233 1.00 70.19 86 PRO A C 1
ATOM 654 O O . PRO A 1 86 ? 6.037 8.738 -9.208 1.00 70.19 86 PRO A O 1
ATOM 657 N N . PHE A 1 87 ? 4.481 8.961 -7.609 1.00 70.50 87 PHE A N 1
ATOM 658 C CA . PHE A 1 87 ? 3.577 7.963 -8.167 1.00 70.50 87 PHE A CA 1
ATOM 659 C C . PHE A 1 87 ? 2.365 8.677 -8.744 1.00 70.50 87 PHE A C 1
ATOM 661 O O . PHE A 1 87 ? 1.753 9.515 -8.081 1.00 70.50 87 PHE A O 1
ATOM 668 N N . ILE A 1 88 ? 2.019 8.335 -9.981 1.00 70.06 88 ILE A N 1
ATOM 669 C CA . ILE A 1 88 ? 0.757 8.761 -10.576 1.00 70.06 88 ILE A CA 1
ATOM 670 C C . ILE A 1 88 ? -0.361 8.086 -9.778 1.00 70.06 88 ILE A C 1
ATOM 672 O O . ILE A 1 88 ? -0.354 6.868 -9.611 1.00 70.06 88 ILE A O 1
ATOM 676 N N . SER A 1 89 ? -1.283 8.884 -9.241 1.00 66.94 89 SER A N 1
ATOM 677 C CA . SER A 1 89 ? -2.464 8.406 -8.522 1.00 66.94 89 SER A CA 1
ATOM 678 C C . SER A 1 89 ? -3.672 8.323 -9.471 1.00 66.94 89 SER A C 1
ATOM 680 O O . SER A 1 89 ? -3.510 8.221 -10.687 1.00 66.94 89 SER A O 1
ATOM 682 N N . PHE A 1 90 ? -4.886 8.309 -8.919 1.00 63.88 90 PHE A N 1
ATOM 683 C CA . PHE A 1 90 ? -6.157 8.058 -9.609 1.00 63.88 90 PHE A CA 1
ATOM 684 C C . PHE A 1 90 ? -6.379 8.866 -10.909 1.00 63.88 90 PHE A C 1
ATOM 686 O O . PHE A 1 90 ? -7.021 8.354 -11.825 1.00 63.88 90 PHE A O 1
ATOM 693 N N . ASP A 1 91 ? -5.796 10.063 -11.033 1.00 67.69 91 ASP A N 1
ATOM 694 C CA . ASP A 1 91 ? -6.085 11.021 -12.113 1.00 67.69 91 ASP A CA 1
ATOM 695 C C . ASP A 1 91 ? -5.155 10.947 -13.344 1.00 67.69 91 ASP A C 1
ATOM 697 O O . ASP A 1 91 ? -5.219 11.811 -14.217 1.00 67.69 91 ASP A O 1
ATOM 701 N N . GLY A 1 92 ? -4.276 9.943 -13.456 1.00 69.31 92 GLY A N 1
ATOM 702 C CA . GLY A 1 92 ? -3.360 9.822 -14.601 1.00 69.31 92 GLY A CA 1
ATOM 703 C C . GLY A 1 92 ? -3.620 8.632 -15.529 1.00 69.31 92 GLY A C 1
ATOM 704 O O . GLY A 1 92 ? -4.206 7.619 -15.145 1.00 69.31 92 GLY A O 1
ATOM 705 N N . SER A 1 93 ? -3.108 8.721 -16.763 1.00 77.25 93 SER A N 1
ATOM 706 C CA . SER A 1 93 ? -3.190 7.636 -17.759 1.00 77.25 93 SER A CA 1
ATOM 707 C C . SER A 1 93 ? -2.526 6.334 -17.287 1.00 77.25 93 SER A C 1
ATOM 709 O O . SER A 1 93 ? -2.982 5.257 -17.653 1.00 77.25 93 SER A O 1
ATOM 711 N N . ASN A 1 94 ? -1.509 6.433 -16.421 1.00 77.06 94 ASN A N 1
ATOM 712 C CA . ASN A 1 94 ? -0.783 5.306 -15.822 1.00 77.06 94 ASN A CA 1
ATOM 713 C C . ASN A 1 94 ? -1.178 5.081 -14.349 1.00 77.06 94 ASN A C 1
ATOM 715 O O . ASN A 1 94 ? -0.316 4.843 -13.501 1.00 77.06 94 ASN A O 1
ATOM 719 N N . LYS A 1 95 ? -2.468 5.232 -14.022 1.00 80.69 95 LYS A N 1
ATOM 720 C CA . LYS A 1 95 ? -2.968 5.041 -12.653 1.00 80.69 95 LYS A CA 1
ATOM 721 C C . LYS A 1 95 ? -2.720 3.611 -12.137 1.00 80.69 95 LYS A C 1
ATOM 723 O O . LYS A 1 95 ? -2.715 2.671 -12.934 1.00 80.69 95 LYS A O 1
ATOM 728 N N . PRO A 1 96 ? -2.567 3.414 -10.815 1.00 83.44 96 PRO A N 1
ATOM 729 C CA . PRO A 1 96 ? -2.414 2.087 -10.233 1.00 83.44 96 PRO A CA 1
ATOM 730 C C . PRO A 1 96 ? -3.673 1.239 -10.450 1.00 83.44 96 PRO A C 1
ATOM 732 O O . PRO A 1 96 ? -4.793 1.738 -10.332 1.00 83.44 96 PRO A O 1
ATOM 735 N N . GLU A 1 97 ? -3.487 -0.056 -10.703 1.00 86.25 97 GLU A N 1
ATOM 736 C CA . GLU A 1 97 ? -4.564 -1.040 -10.837 1.00 86.25 97 GLU A CA 1
ATOM 737 C C . GLU A 1 97 ? -4.406 -2.146 -9.786 1.00 86.25 97 GLU A C 1
ATOM 739 O O . GLU A 1 97 ? -3.300 -2.634 -9.539 1.00 86.25 97 GLU A O 1
ATOM 744 N N . LEU A 1 98 ? -5.524 -2.580 -9.197 1.00 86.19 98 LEU A N 1
ATOM 745 C CA . LEU A 1 98 ? -5.598 -3.843 -8.469 1.00 86.19 98 LEU A CA 1
ATOM 746 C C . LEU A 1 98 ? -6.202 -4.913 -9.383 1.00 86.19 98 LEU A C 1
ATOM 748 O O . LEU A 1 98 ? -7.411 -4.924 -9.608 1.00 86.19 98 LEU A O 1
ATOM 752 N N . SER A 1 99 ? -5.369 -5.835 -9.866 1.00 87.62 99 SER A N 1
ATOM 753 C CA . SER A 1 99 ? -5.832 -6.976 -10.658 1.00 87.62 99 SER A CA 1
ATOM 754 C C . SER A 1 99 ? -6.088 -8.190 -9.762 1.00 87.62 99 SER A C 1
ATOM 756 O O . SER A 1 99 ? -5.196 -8.638 -9.036 1.00 87.62 99 SER A O 1
ATOM 758 N N . LEU A 1 100 ? -7.308 -8.735 -9.809 1.00 82.50 100 LEU A N 1
ATOM 759 C CA . LEU A 1 100 ? -7.704 -9.934 -9.070 1.00 82.50 100 LEU A CA 1
ATOM 760 C C . LEU A 1 100 ? -7.944 -11.092 -10.038 1.00 82.50 100 LEU A C 1
ATOM 762 O O . LEU A 1 100 ? -8.751 -10.989 -10.959 1.00 82.50 100 LEU A O 1
ATOM 766 N N . ARG A 1 101 ? -7.293 -12.231 -9.788 1.00 81.81 101 ARG A N 1
ATOM 767 C CA . ARG A 1 101 ? -7.572 -13.482 -10.498 1.00 81.81 101 ARG A CA 1
ATOM 768 C C . ARG A 1 101 ? -8.106 -14.516 -9.511 1.00 81.81 101 ARG A C 1
ATOM 770 O O . ARG A 1 101 ? -7.405 -14.893 -8.577 1.00 81.81 101 ARG A O 1
ATOM 777 N N . TYR A 1 102 ? -9.336 -14.972 -9.734 1.00 76.44 102 TYR A N 1
ATOM 778 C CA . TYR A 1 102 ? -9.972 -16.040 -8.963 1.00 76.44 102 TYR A CA 1
ATOM 779 C C . TYR A 1 102 ? -10.156 -17.275 -9.846 1.00 76.44 102 TYR A C 1
ATOM 781 O O . TYR A 1 102 ? -10.521 -17.153 -11.015 1.00 76.44 102 TYR A O 1
ATOM 789 N N . TYR A 1 103 ? -9.915 -18.459 -9.290 1.00 80.19 103 TYR A N 1
ATOM 790 C CA . TYR A 1 103 ? -10.145 -19.727 -9.976 1.00 80.19 103 TYR A CA 1
ATOM 791 C C . TYR A 1 103 ? -11.34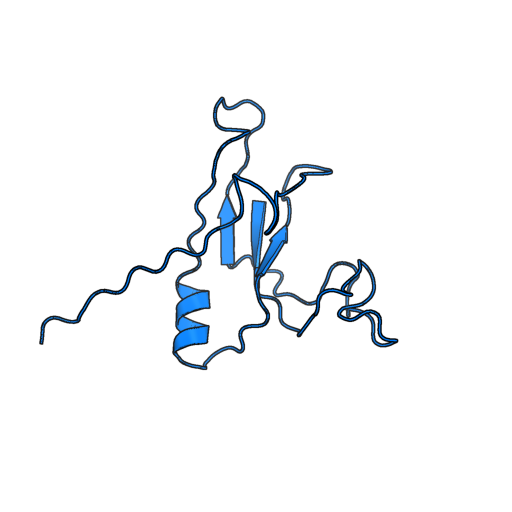2 -20.421 -9.334 1.00 80.19 103 TYR A C 1
ATOM 793 O O . TYR A 1 103 ? -11.378 -20.603 -8.117 1.00 80.19 103 TYR A O 1
ATOM 801 N N . LYS A 1 104 ? -12.319 -20.837 -10.146 1.00 80.94 104 LYS A N 1
ATOM 802 C CA . LYS A 1 104 ? -13.376 -21.738 -9.676 1.00 80.94 104 LYS A CA 1
ATOM 803 C C . LYS A 1 104 ? -12.705 -23.038 -9.221 1.00 80.94 104 LYS A C 1
ATOM 805 O O . LYS A 1 104 ? -11.940 -23.621 -9.985 1.00 80.94 104 LYS A O 1
ATOM 810 N N . ARG A 1 105 ? -12.982 -23.503 -7.998 1.00 71.25 105 ARG A N 1
ATOM 811 C CA . ARG A 1 105 ? -12.619 -24.876 -7.620 1.00 71.25 105 ARG A CA 1
ATOM 812 C C . ARG A 1 105 ? -13.371 -25.832 -8.545 1.00 71.25 105 ARG A C 1
ATOM 814 O O . ARG A 1 105 ? -14.596 -25.750 -8.627 1.00 71.25 105 ARG A O 1
ATOM 821 N N . CYS A 1 106 ? -12.650 -26.711 -9.235 1.00 72.62 106 CYS A N 1
ATOM 822 C CA . CYS A 1 106 ? -13.272 -27.892 -9.820 1.00 72.62 106 CYS A CA 1
ATOM 823 C C . CYS A 1 106 ? -13.822 -28.718 -8.650 1.00 72.62 106 CYS A C 1
ATOM 825 O O . CYS A 1 106 ? -13.052 -29.114 -7.775 1.00 72.62 106 CYS A O 1
ATOM 827 N N . THR A 1 107 ? -15.145 -28.844 -8.585 1.00 61.91 107 THR A N 1
ATOM 828 C CA . THR A 1 107 ? -15.850 -29.786 -7.707 1.00 61.91 107 THR A CA 1
ATOM 829 C C . THR A 1 107 ? -15.822 -31.167 -8.318 1.00 61.91 107 THR A C 1
ATOM 831 O O . THR A 1 107 ? -16.070 -31.222 -9.546 1.00 61.91 107 THR A O 1
#

Radius of gyration: 15.85 Å; chains: 1; bounding box: 36×46×36 Å

Foldseek 3Di:
DFKWAAPDAADPCDDQFPRDVDPDGAPHGPGHTDPDTLWDDDQDPPDPCNPDDDDTDNPVVVVCCVVVVGPHRDMDDDDDPDDPDDDDDPPDPNHDDDDDDDDDPDD

pLDDT: mean 86.15, std 10.92, range [58.03, 97.06]

Sequence (107 aa):
LSVHRLTREWNKNASWTSPRGDATPWTTPGGDYVETPAASVVIDPGSGAYNGTYTLRIDTLVQGWASNARTNYGLLLKPTALSNVPFISFDGSNKPELSLRYYKRCT

Secondary structure (DSSP, 8-state):
-EEEEB-S---TT--SS-SSSSS---SSTT--B-SS-SEE----TTSTTTTS------HHHHHHHHTTSS----EEEE-SS-SS-PPP-TTSTT-------------